Protein AF-A0A3A9GBA4-F1 (afdb_monomer)

Mean predicted aligned error: 11.73 Å

Sequence (73 aa):
MAAHYEKMGRTFAEKETFYKEEVNEFDAPEYFSEKDI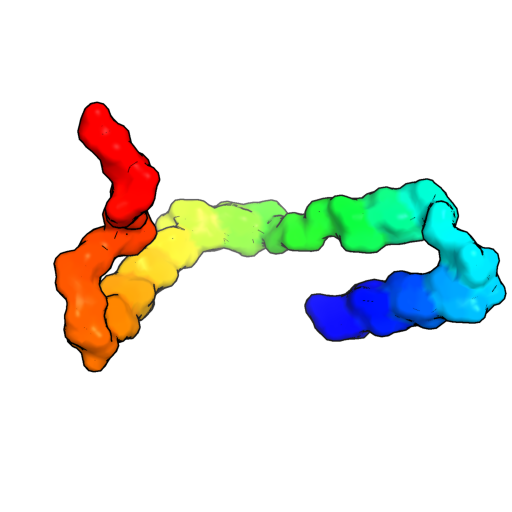RLYKYIGRWIQKALFTYIAKKNDCKKPLDDKPYQEK

Structure (mmCIF, N/CA/C/O backbone):
data_AF-A0A3A9GBA4-F1
#
_entry.id   AF-A0A3A9GBA4-F1
#
loop_
_atom_site.group_PDB
_atom_site.id
_atom_site.type_symbol
_atom_site.label_atom_id
_atom_site.label_alt_id
_atom_site.label_comp_id
_atom_site.label_asym_id
_atom_site.label_entity_id
_atom_site.label_seq_id
_atom_site.pdbx_PDB_ins_code
_atom_site.Cartn_x
_atom_site.Cartn_y
_atom_site.Cartn_z
_atom_site.occupancy
_atom_site.B_iso_or_equiv
_atom_site.auth_seq_id
_atom_site.auth_comp_id
_atom_site.auth_asym_id
_atom_site.auth_atom_id
_atom_site.pdbx_PDB_model_num
ATOM 1 N N . MET A 1 1 ? 8.272 6.521 -6.434 1.00 56.28 1 MET A N 1
ATOM 2 C CA . MET A 1 1 ? 6.942 6.958 -6.909 1.00 56.28 1 MET A CA 1
ATOM 3 C C . MET A 1 1 ? 7.031 7.850 -8.144 1.00 5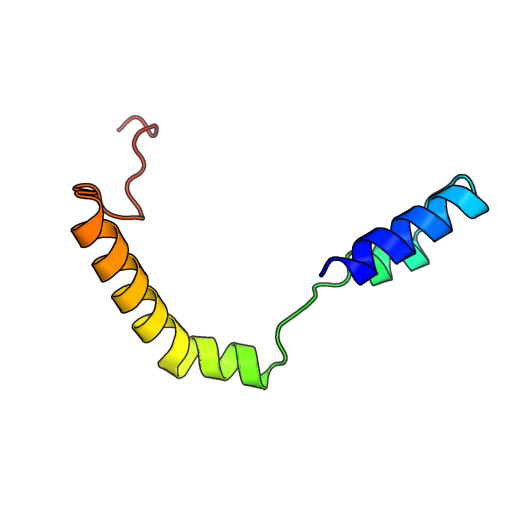6.28 1 MET A C 1
ATOM 5 O O . MET A 1 1 ? 7.046 7.284 -9.221 1.00 56.28 1 MET A O 1
ATOM 9 N N . ALA A 1 2 ? 7.161 9.184 -8.056 1.00 62.06 2 ALA A N 1
ATOM 10 C CA . ALA A 1 2 ? 7.036 10.080 -9.230 1.00 62.06 2 ALA A CA 1
ATOM 11 C C . ALA A 1 2 ? 7.983 9.757 -10.411 1.00 62.06 2 ALA A C 1
ATOM 13 O O . ALA A 1 2 ? 7.551 9.746 -11.560 1.00 62.06 2 ALA A O 1
ATOM 14 N N . ALA A 1 3 ? 9.236 9.391 -10.126 1.00 71.31 3 ALA A N 1
ATOM 15 C CA . ALA A 1 3 ? 10.228 9.050 -11.149 1.00 71.31 3 ALA A CA 1
ATOM 16 C C . ALA A 1 3 ? 9.862 7.812 -11.999 1.00 71.31 3 ALA A C 1
ATOM 18 O O . ALA A 1 3 ? 10.265 7.720 -13.156 1.00 71.31 3 ALA A O 1
ATOM 19 N N . HIS A 1 4 ? 9.085 6.867 -11.453 1.00 71.31 4 HIS A N 1
ATOM 20 C CA . HIS A 1 4 ? 8.700 5.642 -12.164 1.00 71.31 4 HIS A CA 1
ATOM 21 C C . HIS A 1 4 ? 7.634 5.929 -13.234 1.00 71.31 4 HIS A C 1
ATOM 23 O O . HIS A 1 4 ? 7.709 5.413 -14.350 1.00 71.31 4 HIS A O 1
ATOM 29 N N . TYR A 1 5 ? 6.688 6.817 -12.910 1.00 80.06 5 TYR A N 1
ATOM 30 C CA . TYR A 1 5 ? 5.658 7.304 -13.832 1.00 80.06 5 TYR A CA 1
ATOM 31 C C . TYR A 1 5 ? 6.255 8.192 -14.929 1.00 80.06 5 TYR A C 1
ATOM 33 O O . TYR A 1 5 ? 5.892 8.047 -16.094 1.00 80.06 5 TYR A O 1
ATOM 41 N N . GLU A 1 6 ? 7.218 9.059 -14.592 1.00 83.62 6 GLU A N 1
ATOM 42 C CA . GLU A 1 6 ? 7.934 9.859 -15.596 1.00 83.62 6 GLU A CA 1
ATOM 43 C C . GLU A 1 6 ? 8.713 8.991 -16.586 1.00 83.62 6 GLU A C 1
ATOM 45 O O . GLU A 1 6 ? 8.685 9.265 -17.785 1.00 83.62 6 GLU A O 1
ATOM 50 N N . LYS A 1 7 ? 9.393 7.940 -16.108 1.00 84.31 7 LYS A N 1
ATOM 51 C CA . LYS A 1 7 ? 10.131 7.011 -16.972 1.00 84.31 7 LYS A CA 1
ATOM 52 C C . LYS A 1 7 ? 9.193 6.337 -17.976 1.00 84.31 7 LYS A C 1
ATOM 54 O O . LYS A 1 7 ? 9.459 6.402 -19.169 1.00 84.31 7 LYS A O 1
ATOM 59 N N . MET A 1 8 ? 8.070 5.779 -17.515 1.00 86.00 8 MET A N 1
ATOM 60 C CA . MET A 1 8 ? 7.082 5.131 -18.390 1.00 86.00 8 MET A CA 1
ATOM 61 C C . MET A 1 8 ? 6.463 6.115 -19.395 1.00 86.00 8 MET A C 1
ATOM 63 O O . MET A 1 8 ? 6.290 5.780 -20.565 1.00 86.00 8 MET A O 1
ATOM 67 N N . GLY A 1 9 ? 6.191 7.352 -18.963 1.00 86.50 9 GLY A N 1
ATOM 68 C CA . GLY A 1 9 ? 5.707 8.418 -19.840 1.00 86.50 9 GLY A CA 1
ATOM 69 C C . GLY A 1 9 ? 6.707 8.795 -20.936 1.00 86.50 9 GLY A C 1
ATOM 70 O O . GLY A 1 9 ? 6.311 8.956 -22.088 1.00 86.50 9 GLY A O 1
ATOM 71 N N . ARG A 1 10 ? 8.006 8.880 -20.612 1.00 87.75 10 ARG A N 1
ATOM 72 C CA . ARG A 1 10 ? 9.068 9.118 -21.608 1.00 87.75 10 ARG A CA 1
ATOM 73 C C . ARG A 1 10 ? 9.176 7.966 -22.600 1.00 87.75 10 ARG A C 1
ATOM 75 O O . ARG A 1 10 ? 9.216 8.207 -23.798 1.00 87.75 10 ARG A O 1
ATOM 82 N N . THR A 1 11 ? 9.156 6.728 -22.115 1.00 87.12 11 THR A N 1
ATOM 83 C CA . THR A 1 11 ? 9.235 5.543 -22.976 1.00 87.12 11 THR A CA 1
ATOM 84 C C . THR A 1 11 ? 8.051 5.457 -23.941 1.00 87.12 11 THR A C 1
ATOM 86 O O . THR A 1 11 ? 8.244 5.155 -25.116 1.00 87.12 11 THR A O 1
ATOM 89 N N . PHE A 1 12 ? 6.839 5.795 -23.488 1.00 88.31 12 PHE A N 1
ATOM 90 C CA . PHE A 1 12 ? 5.685 5.919 -24.377 1.00 88.31 12 PHE A CA 1
ATOM 91 C C . PHE A 1 12 ? 5.857 7.055 -25.394 1.00 88.31 12 PHE A C 1
ATOM 93 O O . PHE A 1 12 ? 5.585 6.858 -26.572 1.00 88.31 12 PHE A O 1
ATOM 100 N N . ALA A 1 13 ? 6.337 8.226 -24.965 1.00 90.50 13 ALA A N 1
ATOM 101 C CA . ALA A 1 13 ? 6.552 9.364 -25.858 1.00 90.50 13 ALA A CA 1
ATOM 102 C C . ALA A 1 13 ? 7.597 9.082 -26.955 1.00 90.50 13 ALA A C 1
ATOM 104 O O . ALA A 1 13 ? 7.479 9.609 -28.055 1.00 90.50 13 ALA A O 1
ATOM 105 N N . GLU A 1 14 ? 8.605 8.256 -26.672 1.00 89.62 14 GLU A N 1
ATOM 106 C CA . GLU A 1 14 ? 9.649 7.881 -27.635 1.00 89.62 14 GLU A CA 1
ATOM 107 C C . GLU A 1 14 ? 9.210 6.784 -28.609 1.00 89.62 14 GLU A C 1
ATOM 109 O O . GLU A 1 14 ? 9.663 6.761 -29.752 1.00 89.62 14 GLU A O 1
ATOM 114 N N . LYS A 1 15 ? 8.367 5.850 -28.158 1.00 87.94 15 LYS A N 1
ATOM 115 C CA . LYS A 1 15 ? 8.032 4.643 -28.926 1.00 87.94 15 LYS A CA 1
ATOM 116 C C . LYS A 1 15 ? 6.599 4.604 -29.451 1.00 87.94 15 LYS A C 1
ATOM 118 O O . LYS A 1 15 ? 6.243 3.669 -30.163 1.00 87.94 15 LYS A O 1
ATOM 123 N N . GLU A 1 16 ? 5.777 5.572 -29.050 1.00 88.31 16 GLU A N 1
ATOM 124 C CA . GLU A 1 16 ? 4.346 5.704 -29.361 1.00 88.31 16 GLU A CA 1
ATOM 125 C C . GLU A 1 16 ? 3.502 4.464 -29.011 1.00 88.31 16 GLU A C 1
ATOM 127 O O . GLU A 1 16 ? 2.369 4.303 -29.465 1.00 88.31 16 GLU A O 1
ATOM 132 N N . THR A 1 17 ? 4.040 3.562 -28.189 1.00 87.81 17 TH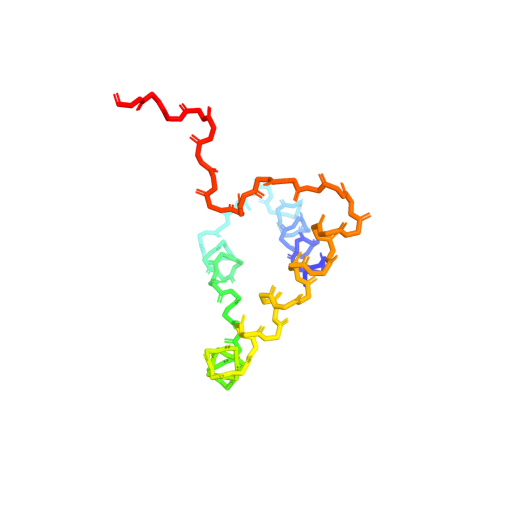R A N 1
ATOM 133 C CA . THR A 1 17 ? 3.372 2.326 -27.797 1.00 87.81 17 THR A CA 1
ATOM 134 C C . THR A 1 17 ? 3.896 1.811 -26.465 1.00 87.81 17 THR A C 1
ATOM 136 O O . THR A 1 17 ? 5.001 2.141 -26.031 1.00 87.81 17 THR A O 1
ATOM 139 N N . PHE A 1 18 ? 3.085 0.984 -25.813 1.00 85.44 18 PHE A N 1
ATOM 140 C CA . PHE A 1 18 ? 3.439 0.315 -24.571 1.00 85.44 18 PHE A CA 1
ATOM 141 C C . PHE A 1 18 ? 3.893 -1.113 -24.867 1.00 85.44 18 PHE A C 1
ATOM 143 O O . PHE A 1 18 ? 3.085 -1.971 -25.231 1.00 85.44 18 PHE A O 1
ATOM 150 N N . TYR A 1 19 ? 5.184 -1.389 -24.685 1.00 86.31 19 TYR A N 1
ATOM 151 C CA . TYR A 1 19 ? 5.695 -2.748 -24.809 1.00 86.31 19 TYR A CA 1
ATOM 152 C C . TYR A 1 19 ? 5.378 -3.550 -23.557 1.00 86.31 19 TYR A C 1
ATOM 154 O O . TYR A 1 19 ? 5.592 -3.102 -22.432 1.00 86.31 19 TYR A O 1
ATOM 162 N N . LYS A 1 20 ? 4.896 -4.775 -23.766 1.00 83.88 20 LYS A N 1
ATOM 163 C CA . LYS A 1 20 ? 4.455 -5.671 -22.693 1.00 83.88 20 LYS A CA 1
ATOM 164 C C . LYS A 1 20 ? 5.524 -5.886 -21.619 1.00 83.88 20 LYS A C 1
ATOM 166 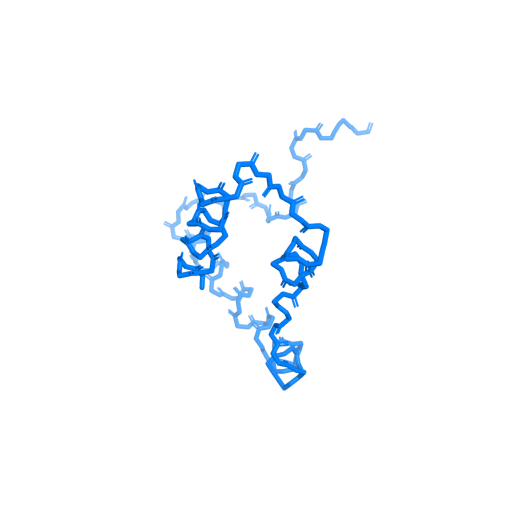O O . LYS A 1 20 ? 5.190 -5.968 -20.449 1.00 83.88 20 LYS A O 1
ATOM 171 N N . GLU A 1 21 ? 6.790 -5.970 -22.006 1.00 85.19 21 GLU A N 1
ATOM 172 C CA . GLU A 1 21 ? 7.915 -6.156 -21.081 1.00 85.19 21 GLU A CA 1
ATOM 173 C C . GLU A 1 21 ? 8.092 -4.949 -20.149 1.00 85.19 21 GLU A C 1
ATOM 175 O O . GLU A 1 21 ? 8.190 -5.119 -18.939 1.00 85.19 21 GLU A O 1
ATOM 180 N N . GLU A 1 22 ? 8.031 -3.736 -20.698 1.00 82.56 22 GLU A N 1
ATOM 181 C CA . GLU A 1 22 ? 8.183 -2.482 -19.949 1.00 82.56 22 GLU A CA 1
ATOM 182 C C . GLU A 1 22 ? 6.977 -2.215 -19.049 1.00 82.56 22 GLU A C 1
ATOM 184 O O . GLU A 1 22 ? 7.134 -1.768 -17.916 1.00 82.56 22 GLU A O 1
ATOM 189 N N . VAL A 1 23 ? 5.775 -2.553 -19.526 1.00 82.25 23 VAL A N 1
ATOM 190 C CA . VAL A 1 23 ? 4.548 -2.504 -18.722 1.00 82.25 23 VAL A CA 1
ATOM 191 C C . VAL A 1 23 ? 4.600 -3.521 -17.593 1.00 82.25 23 VAL A C 1
ATOM 193 O O . VAL A 1 23 ? 4.227 -3.185 -16.481 1.00 82.25 23 VAL A O 1
ATOM 196 N N . ASN A 1 24 ? 5.083 -4.739 -17.840 1.00 82.25 24 ASN A N 1
ATOM 197 C CA . ASN A 1 24 ? 5.200 -5.757 -16.798 1.00 82.25 24 ASN A CA 1
ATOM 198 C C . ASN A 1 24 ? 6.241 -5.390 -15.734 1.00 82.25 24 ASN A C 1
ATOM 200 O O . ASN A 1 24 ? 6.079 -5.781 -14.586 1.00 82.25 24 ASN A O 1
ATOM 204 N N . GLU A 1 25 ? 7.312 -4.683 -16.102 1.00 81.69 25 GLU A N 1
ATOM 205 C CA . GLU A 1 25 ? 8.296 -4.161 -15.147 1.00 81.69 25 GLU A CA 1
ATOM 206 C C . GLU A 1 25 ? 7.738 -2.955 -14.378 1.00 81.69 25 GLU A C 1
ATOM 208 O O . GLU A 1 25 ? 7.964 -2.828 -13.180 1.00 81.69 25 GLU A O 1
ATOM 213 N N . PHE A 1 26 ? 6.974 -2.089 -15.047 1.00 81.00 26 PHE A N 1
ATOM 214 C CA . PHE A 1 26 ? 6.310 -0.939 -14.432 1.00 81.00 26 PHE A CA 1
ATOM 215 C C . PHE A 1 26 ? 5.178 -1.333 -13.474 1.00 81.00 26 PHE A C 1
ATOM 217 O O . PHE A 1 26 ? 5.054 -0.761 -12.395 1.00 81.00 26 PHE A O 1
ATOM 224 N N . ASP A 1 27 ? 4.357 -2.298 -13.880 1.00 75.31 27 ASP A N 1
ATOM 225 C CA . ASP A 1 27 ? 3.258 -2.882 -13.106 1.00 75.31 27 ASP A CA 1
ATOM 226 C C . ASP A 1 27 ? 3.742 -4.056 -12.245 1.00 75.31 27 ASP A C 1
ATOM 228 O O . ASP A 1 27 ? 2.954 -4.728 -11.573 1.00 75.31 27 ASP A O 1
ATOM 232 N N . ALA A 1 28 ? 5.057 -4.317 -12.239 1.00 75.12 28 ALA A N 1
ATOM 233 C CA . ALA A 1 28 ? 5.629 -5.211 -11.259 1.00 75.12 28 ALA A CA 1
ATOM 234 C C . ALA A 1 28 ? 5.278 -4.621 -9.894 1.00 75.12 28 ALA A C 1
ATOM 236 O O . ALA A 1 28 ? 5.530 -3.439 -9.649 1.00 75.12 28 ALA A O 1
ATOM 237 N N . PRO A 1 29 ? 4.672 -5.407 -8.999 1.00 63.25 29 PRO A N 1
ATOM 238 C CA . PRO A 1 29 ? 4.297 -4.896 -7.702 1.00 63.25 29 PRO A CA 1
ATOM 239 C C . PRO A 1 29 ? 5.540 -4.309 -7.031 1.00 63.25 29 PRO A C 1
ATOM 241 O O . PRO A 1 29 ? 6.491 -5.036 -6.735 1.00 63.25 29 PRO A O 1
ATOM 244 N N . GLU A 1 30 ? 5.522 -2.992 -6.789 1.00 64.25 30 GLU A N 1
ATOM 245 C CA . GLU A 1 30 ? 6.435 -2.310 -5.871 1.00 64.25 30 GLU A CA 1
ATOM 246 C C . GLU A 1 30 ? 6.113 -2.831 -4.465 1.00 64.25 30 GLU A C 1
ATOM 248 O O . GLU A 1 30 ? 5.502 -2.174 -3.618 1.00 64.25 30 GLU A O 1
ATOM 253 N N . TYR A 1 31 ? 6.455 -4.092 -4.221 1.00 63.97 31 TYR A N 1
ATOM 254 C CA . TYR A 1 31 ? 6.392 -4.653 -2.901 1.00 63.97 31 TYR A CA 1
ATOM 255 C C . TYR A 1 31 ? 7.434 -3.906 -2.082 1.00 63.97 31 TYR A C 1
ATOM 257 O O . TYR A 1 31 ? 8.627 -3.895 -2.393 1.00 63.97 31 TYR A O 1
ATOM 265 N N . PHE A 1 32 ? 6.966 -3.309 -0.988 1.00 62.59 32 PHE A N 1
ATOM 266 C CA . PHE A 1 32 ? 7.782 -3.138 0.204 1.00 62.59 32 PHE A CA 1
ATOM 267 C C . PHE A 1 32 ? 8.686 -4.366 0.358 1.00 62.59 32 PHE A C 1
ATOM 269 O O . PHE A 1 32 ? 8.232 -5.494 0.135 1.00 62.59 32 PHE A O 1
ATOM 276 N N . SER A 1 33 ? 9.956 -4.175 0.720 1.00 76.50 33 SER A N 1
ATOM 277 C CA . SER A 1 33 ? 10.848 -5.321 0.894 1.00 76.50 33 SER A CA 1
ATOM 278 C C . SER A 1 33 ? 10.209 -6.335 1.854 1.00 76.50 33 SER A C 1
ATOM 280 O O . SER A 1 33 ? 9.420 -5.959 2.724 1.00 76.50 33 SER A O 1
ATOM 282 N N . GLU A 1 34 ? 10.538 -7.627 1.763 1.00 78.00 34 GLU A N 1
ATOM 283 C CA . GLU A 1 34 ? 9.966 -8.611 2.700 1.00 78.00 34 GLU A CA 1
ATOM 284 C C . GLU A 1 34 ? 10.159 -8.216 4.173 1.00 78.00 34 GLU A C 1
ATOM 286 O O . GLU A 1 34 ? 9.336 -8.556 5.027 1.00 78.00 34 GLU A O 1
ATOM 291 N N . LYS A 1 35 ? 11.253 -7.500 4.467 1.00 80.31 35 LYS A N 1
ATOM 292 C CA . LYS A 1 35 ? 11.548 -6.941 5.787 1.00 80.31 35 LYS A CA 1
ATOM 293 C C . LYS A 1 35 ? 10.538 -5.865 6.168 1.00 80.31 35 LYS A C 1
ATOM 295 O O . LYS A 1 35 ? 10.004 -5.924 7.271 1.00 80.31 35 LYS A O 1
ATOM 300 N N . ASP A 1 36 ? 10.230 -4.951 5.257 1.00 80.56 36 ASP A N 1
ATOM 301 C CA . ASP A 1 36 ? 9.245 -3.888 5.462 1.00 80.56 36 ASP A CA 1
ATOM 302 C C . ASP A 1 36 ? 7.826 -4.454 5.577 1.00 80.56 36 ASP A C 1
ATOM 304 O O . ASP A 1 36 ? 7.072 -4.053 6.460 1.00 80.56 36 ASP A O 1
ATOM 308 N N . ILE A 1 37 ? 7.480 -5.463 4.768 1.00 81.38 37 ILE A N 1
ATOM 309 C CA . ILE A 1 37 ? 6.205 -6.186 4.881 1.00 81.38 37 ILE A CA 1
ATOM 310 C C . ILE A 1 37 ? 6.105 -6.883 6.241 1.00 81.38 37 ILE A C 1
ATOM 312 O O . ILE A 1 37 ? 5.059 -6.832 6.893 1.00 81.38 37 ILE A O 1
ATOM 316 N N . ARG A 1 38 ? 7.177 -7.540 6.701 1.00 84.19 38 ARG A N 1
ATOM 317 C CA . ARG A 1 38 ? 7.207 -8.150 8.038 1.00 84.19 38 ARG A CA 1
ATOM 318 C C . ARG A 1 38 ? 7.066 -7.098 9.127 1.00 84.19 38 ARG A C 1
ATOM 320 O O . ARG A 1 38 ? 6.223 -7.257 10.004 1.00 84.19 38 ARG A O 1
ATOM 327 N N . LEU A 1 39 ? 7.843 -6.023 9.062 1.00 85.19 39 LEU A N 1
ATOM 328 C CA . LEU A 1 39 ? 7.813 -4.941 10.041 1.00 85.19 39 LEU A CA 1
ATOM 329 C C . LEU A 1 39 ? 6.422 -4.299 10.119 1.00 85.19 39 LEU A C 1
ATOM 331 O O . LEU A 1 39 ? 5.891 -4.080 11.212 1.00 85.19 39 LEU A O 1
ATOM 335 N N . TYR A 1 40 ? 5.794 -4.088 8.963 1.00 83.50 40 TYR A N 1
ATOM 336 C CA . TYR A 1 40 ? 4.411 -3.654 8.851 1.00 83.50 40 TYR A CA 1
ATOM 337 C C . TYR A 1 40 ? 3.454 -4.614 9.562 1.00 83.50 40 TYR A C 1
ATOM 339 O O . TYR A 1 40 ? 2.650 -4.188 10.390 1.00 83.50 40 TYR A O 1
ATOM 347 N N . LYS A 1 41 ? 3.553 -5.919 9.282 1.00 83.56 41 LYS A N 1
ATOM 348 C CA . LYS A 1 41 ? 2.674 -6.935 9.879 1.00 83.56 41 LYS A CA 1
ATOM 349 C C . LYS A 1 41 ? 2.838 -7.045 11.396 1.00 83.56 41 LYS A C 1
ATOM 351 O O . LYS A 1 41 ? 1.832 -7.185 12.086 1.00 83.56 41 LYS A O 1
ATOM 356 N N . TYR A 1 42 ? 4.068 -6.981 11.909 1.00 84.94 42 TYR A N 1
ATOM 357 C CA . TYR A 1 42 ? 4.339 -7.150 13.339 1.00 84.94 42 TYR A CA 1
ATOM 358 C C . TYR A 1 42 ? 3.999 -5.907 14.161 1.00 84.94 42 TYR A C 1
ATOM 360 O O . TYR A 1 42 ? 3.381 -6.021 15.217 1.00 84.94 42 TYR A O 1
ATOM 368 N N . ILE A 1 43 ? 4.402 -4.725 13.693 1.00 85.69 43 ILE A N 1
ATOM 369 C CA . ILE A 1 43 ? 4.365 -3.499 14.504 1.00 85.69 43 ILE A CA 1
ATOM 370 C C . ILE A 1 43 ? 3.626 -2.379 13.767 1.00 85.69 43 ILE A C 1
ATOM 372 O O . ILE A 1 43 ? 2.766 -1.712 14.348 1.00 85.69 43 ILE A O 1
ATOM 376 N N . GLY A 1 44 ? 3.911 -2.194 12.475 1.00 85.00 44 GLY A N 1
ATOM 377 C CA . GLY A 1 44 ? 3.396 -1.067 11.694 1.00 85.00 44 GLY A CA 1
ATOM 378 C C . GLY A 1 44 ? 1.869 -0.989 11.647 1.00 85.00 44 GLY A C 1
ATOM 379 O O . GLY A 1 44 ? 1.317 0.101 11.765 1.00 85.00 44 GLY A O 1
ATOM 380 N N . ARG A 1 45 ? 1.172 -2.129 11.573 1.00 85.25 45 ARG A N 1
ATOM 381 C CA . ARG A 1 45 ? -0.296 -2.190 11.529 1.00 85.25 45 ARG A CA 1
ATOM 382 C C . ARG A 1 45 ? -0.944 -1.563 12.764 1.00 85.25 45 ARG A C 1
ATOM 384 O O . ARG A 1 45 ? -1.935 -0.845 12.640 1.00 85.25 45 ARG A O 1
ATOM 391 N N . TRP A 1 46 ? -0.396 -1.822 13.949 1.00 88.62 46 TRP A N 1
ATOM 392 C CA . TRP A 1 46 ? -0.933 -1.290 15.203 1.00 88.62 46 TRP A CA 1
ATOM 393 C C . TRP A 1 46 ? -0.654 0.205 15.340 1.00 88.62 46 TRP A C 1
ATOM 395 O O . TRP A 1 46 ? -1.558 0.963 15.690 1.00 88.62 46 TRP A O 1
ATOM 405 N N . ILE A 1 47 ? 0.562 0.634 14.984 1.00 89.31 47 ILE A N 1
ATOM 406 C CA . ILE A 1 47 ? 0.953 2.050 14.986 1.00 89.31 47 ILE A CA 1
ATOM 407 C C . ILE A 1 47 ? 0.090 2.845 14.003 1.00 89.31 47 ILE A C 1
ATOM 409 O O . ILE A 1 47 ? -0.479 3.870 14.372 1.00 89.31 47 ILE A O 1
ATOM 413 N N . GLN A 1 48 ? -0.068 2.353 12.772 1.00 87.25 48 GLN A N 1
ATOM 414 C CA . GLN A 1 48 ? -0.927 2.990 11.778 1.00 87.25 48 GLN A CA 1
ATOM 415 C C . GLN A 1 48 ? -2.370 3.081 12.260 1.00 87.25 48 GLN A C 1
ATOM 417 O O . GLN A 1 48 ? -2.975 4.146 12.166 1.00 87.25 48 GLN A O 1
ATOM 422 N N . LYS A 1 49 ? -2.921 1.998 12.823 1.00 86.81 49 LYS A N 1
ATOM 423 C CA . LYS A 1 49 ? -4.281 2.014 13.369 1.00 86.81 49 LYS A CA 1
ATOM 424 C C . LYS A 1 49 ? -4.435 3.079 14.459 1.00 86.81 49 LYS A C 1
ATOM 426 O O . LYS A 1 49 ? -5.423 3.811 14.443 1.00 86.81 49 LYS A O 1
ATOM 431 N N . ALA A 1 50 ? -3.472 3.199 15.372 1.00 89.62 50 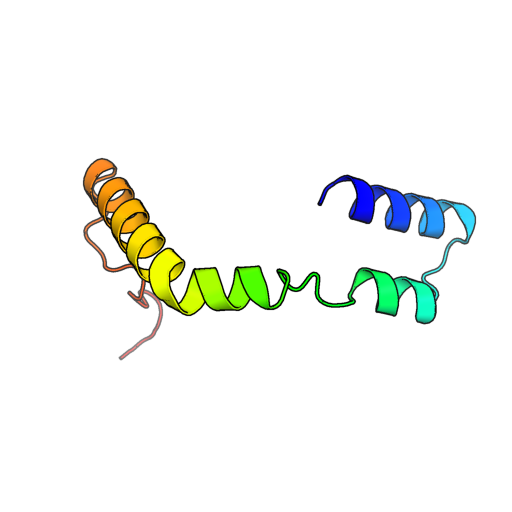ALA A N 1
ATOM 432 C CA . ALA A 1 50 ? -3.499 4.215 16.423 1.00 89.62 50 ALA A CA 1
ATOM 433 C C . ALA A 1 50 ? -3.438 5.639 15.845 1.00 89.62 50 ALA A C 1
ATOM 435 O O . ALA A 1 50 ? -4.237 6.491 16.234 1.00 89.62 50 ALA A O 1
ATOM 436 N N . LEU A 1 51 ? -2.558 5.877 14.867 1.00 90.00 51 LEU A N 1
ATOM 437 C CA . LEU A 1 51 ? -2.431 7.167 14.190 1.00 90.00 51 LEU A CA 1
ATOM 438 C C . LEU A 1 51 ? -3.728 7.565 13.473 1.00 90.00 51 LEU A C 1
ATOM 440 O O . LEU A 1 51 ? -4.231 8.667 13.685 1.00 90.00 51 LEU A O 1
ATOM 444 N N . PHE A 1 52 ? -4.309 6.668 12.673 1.00 86.69 52 PHE A N 1
ATOM 445 C CA . PHE A 1 52 ? -5.575 6.937 11.988 1.00 86.69 52 PHE A CA 1
ATOM 446 C C . PHE A 1 52 ? -6.728 7.144 12.969 1.00 86.69 52 PHE A C 1
ATOM 448 O O . PHE A 1 52 ? -7.548 8.029 12.756 1.00 86.69 52 PHE A O 1
ATOM 455 N N . THR A 1 53 ? -6.757 6.399 14.077 1.00 87.25 53 THR A N 1
ATOM 456 C CA . THR A 1 53 ? -7.750 6.605 15.143 1.00 87.25 53 THR A CA 1
ATOM 457 C C . THR A 1 53 ? -7.611 7.998 15.766 1.00 87.25 53 THR A C 1
ATOM 459 O O . THR A 1 53 ? -8.610 8.683 15.981 1.00 87.25 53 THR A O 1
ATOM 462 N N . TYR A 1 54 ? -6.382 8.457 16.018 1.00 90.38 54 TYR A N 1
ATOM 463 C CA . TYR A 1 54 ? -6.128 9.805 16.527 1.00 90.38 54 TYR A CA 1
ATOM 464 C C . TYR A 1 54 ? -6.574 10.886 15.534 1.00 90.38 54 TYR A C 1
ATOM 466 O O . TYR A 1 54 ? -7.272 11.824 15.918 1.00 90.38 54 TYR A O 1
ATOM 474 N N . ILE A 1 55 ? -6.222 10.738 14.254 1.00 89.25 55 ILE A N 1
ATOM 475 C CA . ILE A 1 55 ? -6.618 11.675 13.194 1.00 89.25 55 ILE A CA 1
ATOM 476 C C . ILE A 1 55 ? -8.143 11.710 13.046 1.00 89.25 55 ILE A C 1
ATOM 478 O O . ILE A 1 55 ? -8.716 12.795 12.979 1.00 89.25 55 ILE A O 1
ATOM 482 N N . ALA A 1 56 ? -8.808 10.554 13.047 1.00 87.12 56 ALA A N 1
ATOM 483 C CA . ALA A 1 56 ? -10.263 10.457 12.983 1.00 87.12 56 ALA A CA 1
ATOM 484 C C . ALA A 1 56 ? -10.920 11.198 14.155 1.00 87.12 56 ALA A C 1
ATOM 486 O O . ALA A 1 56 ? -11.806 12.022 13.943 1.00 87.12 56 ALA A O 1
ATOM 487 N N . LYS A 1 57 ? -10.421 10.987 15.382 1.00 87.19 57 LYS A N 1
ATOM 488 C CA . LYS A 1 57 ? -10.901 11.699 16.573 1.00 87.19 57 LYS A CA 1
ATOM 489 C C . LYS A 1 57 ? -10.688 13.211 16.466 1.00 87.19 57 LYS A C 1
ATOM 491 O O . LYS A 1 57 ? -11.567 13.969 16.853 1.00 87.19 57 LYS A O 1
ATOM 496 N N . LYS A 1 58 ? -9.542 13.651 15.936 1.00 92.06 58 LYS A N 1
ATOM 497 C CA . LYS A 1 58 ? -9.229 15.075 15.736 1.00 92.06 58 LYS A CA 1
ATOM 498 C C . LYS A 1 58 ? -10.165 15.754 14.726 1.00 92.06 58 LYS A C 1
ATOM 500 O O . LYS A 1 58 ? -10.388 16.951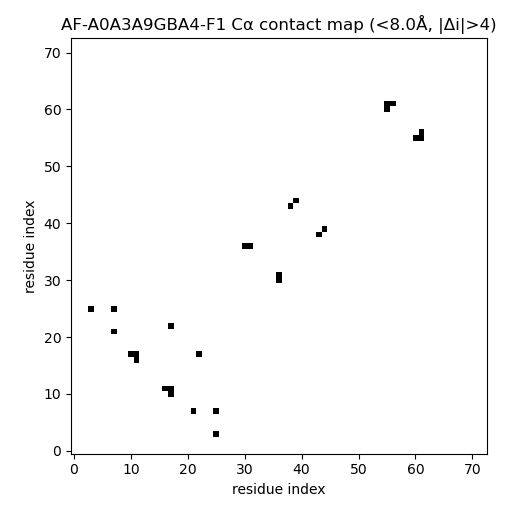 14.840 1.00 92.06 58 LYS A O 1
ATOM 505 N N . ASN A 1 59 ? -10.681 15.009 13.751 1.00 89.12 59 ASN A N 1
ATOM 506 C CA . ASN A 1 59 ? -11.568 15.520 12.701 1.00 89.12 59 ASN A CA 1
ATOM 507 C C . ASN A 1 59 ? -13.051 15.193 12.958 1.00 89.12 59 ASN A C 1
ATOM 509 O O . ASN A 1 59 ? -13.845 15.214 12.021 1.00 89.12 59 ASN A O 1
ATOM 513 N N . ASP A 1 60 ? -13.422 14.834 14.194 1.00 87.81 60 ASP A N 1
ATOM 514 C CA . ASP A 1 60 ? -14.792 14.458 14.568 1.00 87.81 60 ASP A CA 1
ATOM 515 C C . ASP A 1 60 ? -15.409 13.354 13.682 1.00 87.81 60 ASP A C 1
ATOM 517 O O . ASP A 1 60 ? -16.629 13.261 13.507 1.00 87.81 60 ASP A O 1
ATOM 521 N N . CYS A 1 61 ? -14.578 12.465 13.129 1.00 84.00 61 CYS A N 1
ATOM 522 C CA . CYS A 1 61 ? -15.049 11.306 12.383 1.00 84.00 61 CYS A CA 1
ATOM 523 C C . CYS A 1 61 ? -15.667 10.296 13.361 1.00 84.00 61 CYS A C 1
ATOM 525 O O . CYS A 1 61 ? -14.966 9.592 14.085 1.00 84.00 61 CYS A O 1
ATOM 527 N N . LYS A 1 62 ? -17.003 10.230 13.385 1.00 79.44 62 LYS A N 1
ATOM 528 C CA . LYS A 1 62 ? -17.773 9.377 14.313 1.00 79.44 62 LYS A CA 1
ATOM 529 C C . LYS A 1 62 ? -17.951 7.938 13.833 1.00 79.44 62 LYS A C 1
ATOM 531 O O . LYS A 1 62 ? -18.338 7.076 14.616 1.00 79.44 62 LYS A O 1
ATOM 536 N N . LYS A 1 63 ? -17.723 7.693 12.545 1.00 79.19 63 LYS A N 1
ATOM 537 C CA . LYS A 1 63 ? -17.943 6.395 11.910 1.00 79.19 63 LYS A CA 1
ATOM 538 C C . LYS A 1 63 ? -16.641 5.595 11.867 1.00 79.19 63 LYS A C 1
ATOM 540 O O . LYS A 1 63 ? -15.582 6.189 11.648 1.00 79.19 63 LYS A O 1
ATOM 545 N N . PRO A 1 64 ? -16.702 4.276 12.097 1.00 75.50 64 PRO A N 1
ATOM 546 C CA . PRO A 1 64 ? -15.524 3.431 12.015 1.00 75.50 64 PRO A CA 1
ATOM 547 C C . PRO A 1 64 ? -15.010 3.357 10.568 1.00 75.50 64 PRO A C 1
ATOM 549 O O . PRO A 1 64 ? -15.752 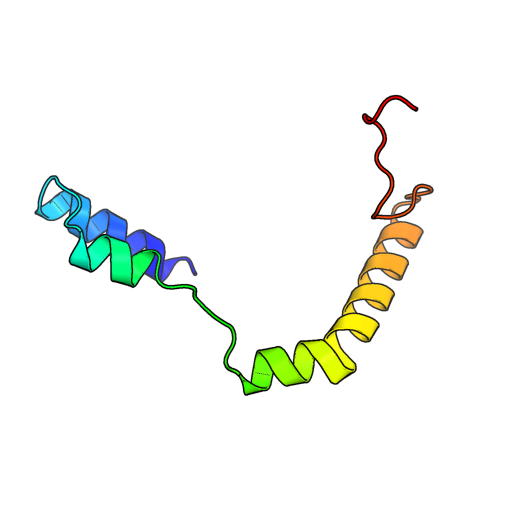3.587 9.616 1.00 75.50 64 PRO A O 1
ATOM 552 N N . LEU A 1 65 ? -13.715 3.078 10.403 1.00 68.00 65 LEU A N 1
ATOM 553 C CA . LEU A 1 65 ? -13.048 3.103 9.092 1.00 68.00 65 LEU A CA 1
ATOM 554 C C . LEU A 1 65 ? -13.582 2.033 8.122 1.00 68.00 65 LEU A C 1
ATOM 556 O O . LEU A 1 65 ? -13.443 2.172 6.913 1.00 68.00 65 LEU A O 1
ATOM 560 N N . ASP A 1 66 ? -14.142 0.956 8.666 1.00 75.69 66 ASP A N 1
ATOM 561 C CA . ASP A 1 66 ? -14.775 -0.153 7.957 1.00 75.69 66 ASP A CA 1
ATOM 562 C C . ASP A 1 66 ? -16.299 0.008 7.836 1.00 75.69 66 ASP A C 1
ATOM 564 O O . ASP A 1 66 ? -16.975 -0.930 7.410 1.00 75.69 66 ASP A O 1
ATOM 568 N N . ASP A 1 67 ? -16.844 1.185 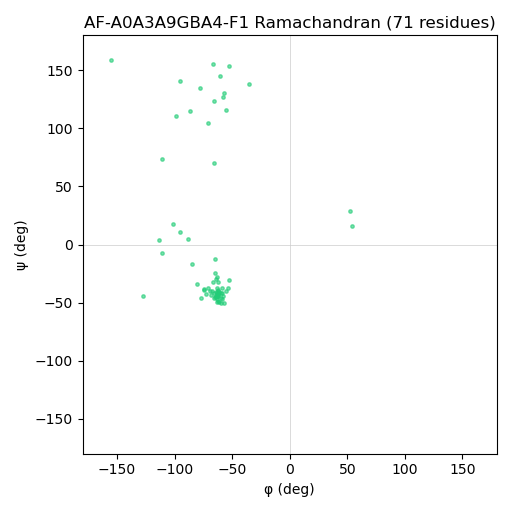8.175 1.00 80.44 67 ASP A N 1
ATOM 569 C CA . ASP A 1 67 ? -18.240 1.509 7.887 1.00 80.44 67 ASP A CA 1
ATOM 570 C C . ASP A 1 67 ? -18.480 1.382 6.379 1.00 80.44 67 ASP A C 1
ATOM 572 O O . ASP A 1 67 ? -17.733 1.921 5.558 1.00 80.44 67 ASP A O 1
ATOM 576 N N . LYS A 1 68 ? -19.541 0.666 6.007 1.00 82.50 68 LYS A N 1
ATOM 577 C CA . LYS A 1 68 ? -19.950 0.476 4.613 1.00 82.50 68 LYS A CA 1
ATOM 578 C C . LYS A 1 68 ? -21.258 1.226 4.378 1.00 82.50 68 LYS A C 1
ATOM 580 O O . LYS A 1 68 ? -22.306 0.598 4.253 1.00 82.50 68 LYS A O 1
ATOM 585 N N . PRO A 1 69 ? -21.221 2.569 4.306 1.00 73.56 69 PRO A N 1
ATOM 586 C CA . PRO A 1 69 ? -22.420 3.407 4.331 1.00 73.56 69 PRO A CA 1
ATOM 587 C C . PRO A 1 69 ? -23.354 3.216 3.128 1.00 73.56 69 PRO A C 1
ATOM 589 O O . PRO A 1 69 ? -24.479 3.701 3.167 1.00 73.56 69 PRO A O 1
ATOM 592 N N . TYR A 1 70 ? -22.895 2.530 2.079 1.00 81.50 70 TYR A N 1
ATOM 593 C CA . TYR A 1 70 ? -23.635 2.302 0.836 1.00 81.50 70 TYR A CA 1
ATOM 594 C C . TYR A 1 70 ? -23.999 0.833 0.599 1.00 81.50 70 TYR A C 1
ATOM 596 O O . TYR A 1 70 ? -24.518 0.507 -0.463 1.00 81.50 70 TYR A O 1
ATOM 604 N N . GLN A 1 71 ? -23.701 -0.066 1.542 1.00 80.94 71 GLN A N 1
ATOM 605 C CA . GLN A 1 71 ? -24.231 -1.424 1.464 1.00 80.94 71 GLN A CA 1
ATOM 606 C C . GLN A 1 71 ?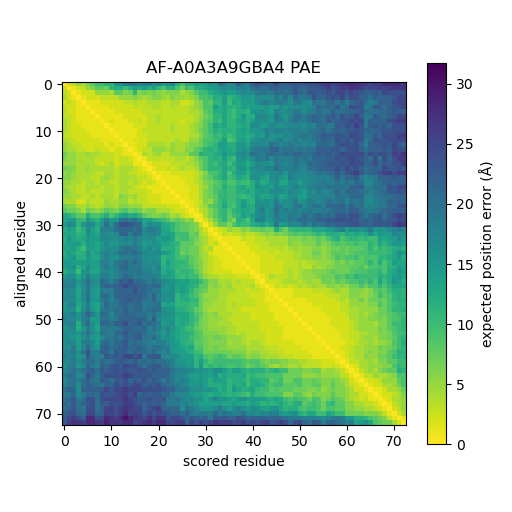 -25.611 -1.439 2.121 1.00 80.94 71 GLN A C 1
ATOM 608 O O . GLN A 1 71 ? -25.738 -1.174 3.317 1.00 80.94 71 GLN A O 1
ATOM 613 N N . GLU A 1 72 ? -26.642 -1.706 1.319 1.00 70.19 72 GLU A N 1
ATOM 614 C CA . GLU A 1 72 ? -27.970 -2.039 1.834 1.00 70.19 72 GLU A CA 1
ATOM 615 C C . GLU A 1 72 ? -27.878 -3.312 2.695 1.00 70.19 72 GLU A C 1
ATOM 617 O O . GLU A 1 72 ? -27.028 -4.172 2.448 1.00 70.19 72 GLU A O 1
ATOM 622 N N . LYS A 1 73 ? -28.693 -3.369 3.755 1.00 63.47 73 LYS A N 1
ATOM 623 C CA . LYS A 1 73 ? -28.703 -4.463 4.739 1.00 63.47 73 LYS A CA 1
ATOM 624 C C . LYS A 1 73 ? -29.140 -5.793 4.141 1.00 63.47 73 LYS A C 1
ATOM 626 O O . LYS A 1 73 ? -30.094 -5.775 3.336 1.00 63.47 73 LYS A O 1
#

Radius of gyration: 19.49 Å; Cα contacts (8 Å, |Δi|>4): 14; chains: 1; bounding box: 40×24×46 Å

Solvent-accessible surface area (backbone atoms only — not comparable to full-atom values): 4556 Å² total; per-residue (Å²): 114,73,68,59,57,52,50,54,52,50,51,30,71,75,63,78,49,86,53,68,68,61,48,51,61,69,67,39,78,86,64,64,52,74,65,52,49,47,45,33,71,76,50,41,54,61,54,51,51,51,51,52,51,51,52,32,58,75,67,69,52,85,68,63,92,82,63,60,93,82,62,80,131

Foldseek 3Di:
DVVLVVVQVVVCVVPVDDDPVSVCVSPVPPDDPPVRVVCCVPPVVVVVVVVVVVVCVVVVNPDDPPDPPPDDD

Secondary structure (DSSP, 8-state):
-HHHHHHHHHHHHHHSS--HHHHHHHSS-----HHHHHHIIIIIHHHHHHHHHHHHHHTT--S-TT--TT---

pLDDT: mean 81.38, std 8.11, range [56.28, 92.06]